Protein AF-A0A0C2CGF9-F1 (afdb_monomer)

Solvent-accessible surface area (backbone atoms only — not comparable to full-atom values): 6851 Å² total; per-residue (Å²): 140,86,84,85,81,94,81,89,86,66,67,67,66,52,55,55,53,49,51,51,50,52,53,50,50,54,55,45,66,69,42,87,27,49,27,32,38,34,34,24,76,38,70,61,89,69,30,34,33,34,38,50,79,42,59,32,57,36,70,40,70,47,69,98,71,79,72,52,62,49,75,41,50,53,93,90,60,89,79,61,64,82,34,47,30,39,38,29,28,64,53,91,60,48,61,86,39,76,45,57,47,91,77,55,49,75,71,54,50,49,64,49,67,62,126

InterPro domains:
  IPR049084 Excretory-secretory protein 2 [PF21556] (27-113)

Foldseek 3Di:
DDDDDDDDDPPVVVVVVVVVLVVLLVLQQPQLFWKFKWAFADDDPQKTKIATDDIFPPPHHDDPDDDRIDIEGDPPDDDDHRFIWIWGANDGRRTSDIDTPVPQDPSNVCSRHPD

Nearest PDB structures (foldseek):
  3nsw-assembly6_F  TM=9.095E-01  e=2.609E-09  Ancylostoma ceylanicum
  3nsw-assembly7_G  TM=8.966E-01  e=5.864E-09  Ancylostoma ceylanicum
  5vzj-assembly1_I  TM=5.006E-01  e=4.105E-02  Saccharomyces cerevisiae S288C
  5okz-assembly1_m  TM=5.940E-01  e=1.720E-01  Saccharomyces cerevisiae S288C
  5k36-assembly1_I  TM=5.097E-01  e=4.115E-01  Saccharomyces cerevisiae S288C

Mean predicted aligned error: 9.74 Å

Organism: NCBI:txid51022

pLDDT: mean 78.47, std 16.73, range [35.59, 96.88]

Radius of gyration: 17.28 Å; Cα contacts (8 Å, |Δi|>4): 182; chains: 1; bounding box: 52×30×47 Å

Sequence (115 aa):
MFCPHPLLTQRVRTEEHFLVNHRLRHRIENLAGLLAYITVTGKTGKAYNLQYWRYYDVPKPAPPQWESLGTLVLPECELDVDTEYVLGCNGGNDCKFMRRYDIITHAELKLLEKK

Secondary structure (DSSP, 8-state):
--PPP----SSHHHHHHHHHHHHHHHHHHT-SSEEEEEEEEEEETTEEEEEEEEEESSSSPPPS---SEEEEE-SS----TT-EEEEEESSTT-EEEEEEGGG--HHHHHHHH--

Structure (mmCIF, N/CA/C/O backbone):
data_AF-A0A0C2CGF9-F1
#
_entry.id   AF-A0A0C2CGF9-F1
#
loop_
_atom_site.group_PDB
_atom_site.id
_atom_site.type_symbol
_atom_site.label_atom_id
_atom_site.label_alt_id
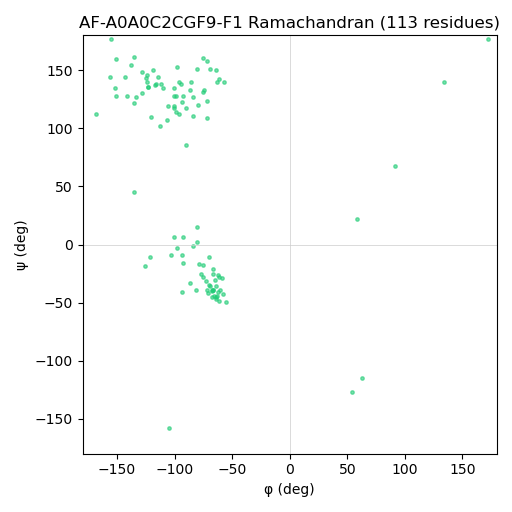_atom_site.label_comp_id
_atom_site.label_asym_id
_atom_site.label_entity_id
_atom_site.label_seq_id
_atom_site.pdbx_PDB_ins_code
_atom_site.Cartn_x
_atom_site.Cartn_y
_atom_site.Cartn_z
_atom_site.occupancy
_atom_site.B_iso_or_equiv
_atom_site.auth_seq_id
_atom_site.auth_comp_id
_atom_site.auth_asym_id
_atom_site.auth_atom_id
_atom_site.pdbx_PDB_model_num
ATOM 1 N N . MET A 1 1 ? -36.911 -11.989 -28.510 1.00 42.97 1 MET A N 1
ATOM 2 C CA . MET A 1 1 ? -35.991 -13.132 -28.691 1.00 42.97 1 MET A CA 1
ATOM 3 C C . MET A 1 1 ? -35.018 -12.767 -29.792 1.00 42.97 1 MET A C 1
ATOM 5 O O . MET A 1 1 ? -35.506 -12.572 -30.885 1.00 42.97 1 MET A O 1
ATOM 9 N N . PHE A 1 2 ? -33.722 -12.612 -29.509 1.00 35.59 2 PHE A N 1
ATOM 10 C CA . PHE A 1 2 ? -32.614 -12.850 -30.452 1.00 35.59 2 PHE A CA 1
ATOM 11 C C . PHE A 1 2 ? -31.300 -12.836 -29.652 1.00 35.59 2 PHE A C 1
ATOM 13 O O . PHE A 1 2 ? -30.919 -11.816 -29.083 1.00 35.59 2 PHE A O 1
ATOM 20 N N . CYS A 1 3 ? -30.654 -14.000 -29.567 1.00 39.25 3 CYS A N 1
ATOM 21 C CA . CYS A 1 3 ? -29.282 -14.178 -29.094 1.00 39.25 3 CYS A CA 1
ATOM 22 C C . CYS A 1 3 ? -28.314 -13.964 -30.268 1.00 39.25 3 CYS A C 1
ATOM 24 O O . CYS A 1 3 ? -28.576 -14.519 -31.337 1.00 39.25 3 CYS A O 1
ATOM 26 N N . PRO A 1 4 ? -27.163 -13.296 -30.086 1.00 42.53 4 PRO A N 1
ATOM 27 C CA . PRO A 1 4 ? -26.024 -13.472 -30.973 1.00 42.53 4 PRO A CA 1
ATOM 28 C C . PRO A 1 4 ? -25.091 -14.563 -30.424 1.00 42.53 4 PRO A C 1
ATOM 30 O O . PRO A 1 4 ? -24.685 -14.534 -29.263 1.00 42.53 4 PRO A O 1
ATOM 33 N N . HIS A 1 5 ? -24.773 -15.539 -31.276 1.00 38.75 5 HIS A N 1
ATOM 34 C CA . HIS A 1 5 ? -23.738 -16.555 -31.061 1.00 38.75 5 HIS A CA 1
ATOM 35 C C . HIS A 1 5 ? -22.325 -15.952 -31.265 1.00 38.75 5 HIS A C 1
ATOM 37 O O . HIS A 1 5 ? -22.196 -14.907 -31.906 1.00 38.75 5 HIS A O 1
ATOM 43 N N . PRO A 1 6 ? -21.260 -16.583 -30.735 1.00 55.91 6 PRO A N 1
ATOM 44 C CA . PRO A 1 6 ? -19.991 -15.933 -30.444 1.00 55.91 6 PRO A CA 1
ATOM 45 C C . PRO A 1 6 ? -18.959 -16.178 -31.545 1.00 55.91 6 PRO A C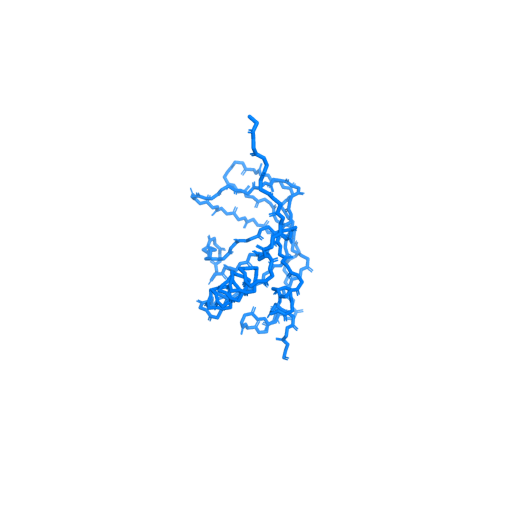 1
ATOM 47 O O . PRO A 1 6 ? -18.462 -17.288 -31.707 1.00 55.91 6 PRO A O 1
ATOM 50 N N . LEU A 1 7 ? -18.561 -15.126 -32.252 1.00 43.66 7 LEU A N 1
ATOM 51 C CA . LEU A 1 7 ? -17.315 -15.104 -33.014 1.00 43.66 7 LEU A CA 1
ATOM 52 C C . LEU A 1 7 ? -16.707 -13.711 -32.852 1.00 43.66 7 LEU A C 1
ATOM 54 O O . LEU A 1 7 ? -17.389 -12.724 -33.092 1.00 43.66 7 LEU A O 1
ATOM 58 N N . LEU A 1 8 ? -15.427 -13.664 -32.457 1.00 44.25 8 LEU A N 1
ATOM 59 C CA . LEU A 1 8 ? -14.601 -12.482 -32.133 1.00 44.25 8 LEU A CA 1
ATOM 60 C C . LEU A 1 8 ? -14.604 -12.052 -30.654 1.00 44.25 8 LEU A C 1
ATOM 62 O O . LEU A 1 8 ? -15.016 -10.955 -30.298 1.00 44.25 8 LEU A O 1
ATOM 66 N N . THR A 1 9 ? -14.035 -12.875 -29.769 1.00 45.78 9 THR A N 1
ATOM 67 C CA . THR A 1 9 ? -13.707 -12.438 -28.392 1.00 45.78 9 THR A CA 1
ATOM 68 C C . THR A 1 9 ? -12.310 -12.882 -27.958 1.00 45.78 9 THR A C 1
ATOM 70 O O . THR A 1 9 ? -12.114 -13.383 -26.856 1.00 45.78 9 THR A O 1
ATOM 73 N N . GLN A 1 10 ? -11.313 -12.709 -28.831 1.00 40.59 10 GLN A N 1
ATOM 74 C CA . GLN A 1 10 ? -9.904 -12.881 -28.440 1.00 40.59 10 GLN A CA 1
ATOM 75 C C . GLN A 1 10 ? -8.993 -11.683 -28.740 1.00 40.59 10 GLN A C 1
ATOM 77 O O . GLN A 1 10 ? -7.965 -11.578 -28.086 1.00 40.59 10 GLN A O 1
ATOM 82 N N . ARG A 1 11 ? -9.361 -10.741 -29.625 1.00 39.66 11 ARG A N 1
ATOM 83 C CA . ARG A 1 11 ? -8.525 -9.547 -29.890 1.00 39.66 11 ARG A CA 1
ATOM 84 C C . ARG A 1 11 ? -8.764 -8.368 -28.942 1.00 39.66 11 ARG A C 1
ATOM 86 O O . ARG A 1 11 ? -7.809 -7.700 -28.577 1.00 39.66 11 ARG A O 1
ATOM 93 N N . VAL A 1 12 ? -9.992 -8.165 -28.462 1.00 45.56 12 VAL A N 1
ATOM 94 C CA . VAL A 1 12 ? -10.316 -7.009 -27.597 1.00 45.56 12 VAL A CA 1
ATOM 95 C C . VAL A 1 12 ? -9.681 -7.137 -26.201 1.00 45.56 12 VAL A C 1
ATOM 97 O O . VAL A 1 12 ? -9.165 -6.166 -25.658 1.00 45.56 12 VAL A O 1
ATOM 100 N N . ARG A 1 13 ? -9.584 -8.362 -25.658 1.00 45.66 13 ARG A N 1
ATOM 101 C CA . ARG A 1 13 ? -8.947 -8.604 -24.348 1.00 45.66 13 ARG A CA 1
ATOM 102 C C . ARG A 1 13 ? -7.443 -8.325 -24.332 1.00 45.66 13 ARG A C 1
ATOM 104 O O . ARG A 1 13 ? -6.893 -8.088 -23.263 1.00 45.66 13 ARG A O 1
ATOM 111 N N . THR A 1 14 ? -6.752 -8.405 -25.468 1.00 49.09 14 THR A N 1
ATOM 112 C CA . THR A 1 14 ? -5.292 -8.225 -25.504 1.00 49.09 14 THR A CA 1
ATOM 113 C C . THR A 1 14 ? -4.915 -6.747 -25.513 1.00 49.09 14 THR A C 1
ATOM 115 O O . THR A 1 14 ? -3.983 -6.361 -24.813 1.00 49.09 14 THR A O 1
ATOM 118 N N . GLU A 1 15 ? -5.664 -5.914 -26.238 1.00 48.12 15 GLU A N 1
ATOM 119 C CA . GLU A 1 15 ? -5.418 -4.468 -26.305 1.00 48.12 15 GLU A CA 1
ATOM 120 C C . GLU A 1 15 ? -5.771 -3.761 -24.991 1.00 48.12 15 GLU A C 1
ATOM 122 O O . GLU A 1 15 ? -4.980 -2.952 -24.506 1.00 48.12 15 GLU A O 1
ATOM 127 N N . GLU A 1 16 ? -6.885 -4.119 -24.344 1.00 51.84 16 GLU A N 1
ATOM 128 C CA . GLU A 1 16 ?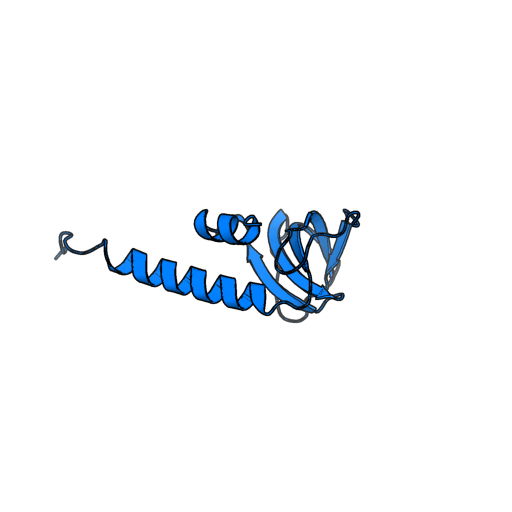 -7.244 -3.547 -23.039 1.00 51.84 16 GLU 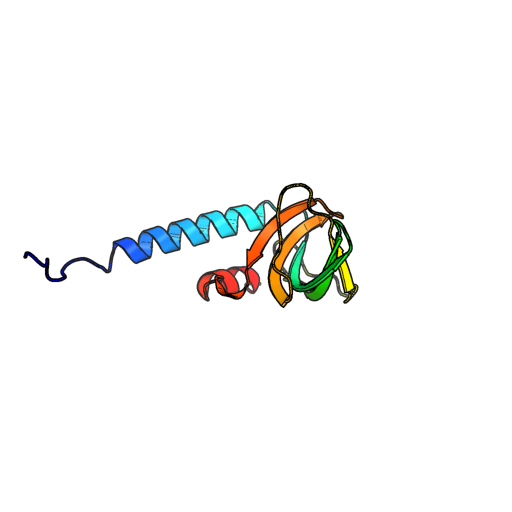A CA 1
ATOM 129 C C . GLU A 1 16 ? -6.225 -3.917 -21.951 1.00 51.84 16 GLU A C 1
ATOM 131 O O . GLU A 1 16 ? -5.748 -3.038 -21.231 1.00 51.84 16 GLU A O 1
ATOM 136 N N . HIS A 1 17 ? -5.804 -5.186 -21.869 1.00 52.88 17 HIS A N 1
ATOM 137 C CA . HIS A 1 17 ? -4.758 -5.599 -20.926 1.00 52.88 17 HIS A CA 1
ATOM 138 C C . HIS A 1 17 ? -3.405 -4.940 -21.217 1.00 52.88 17 HIS A C 1
ATOM 140 O O . HIS A 1 17 ? -2.671 -4.617 -20.281 1.00 52.88 17 HIS A O 1
ATOM 146 N N . PHE A 1 18 ? -3.051 -4.729 -22.486 1.00 56.06 18 PHE A N 1
ATOM 147 C CA . PHE A 1 18 ? -1.810 -4.046 -22.849 1.00 56.06 18 PHE A CA 1
ATOM 148 C C . PHE A 1 18 ? -1.838 -2.576 -22.412 1.00 56.06 18 PHE A C 1
ATOM 150 O O . PHE A 1 18 ? -0.891 -2.093 -21.790 1.00 56.06 18 PHE A O 1
ATOM 157 N N . LEU A 1 19 ? -2.954 -1.882 -22.648 1.00 59.38 19 LEU A N 1
ATOM 158 C CA . LEU A 1 19 ? -3.139 -0.489 -22.244 1.00 59.38 19 LEU A CA 1
ATOM 159 C C . LEU A 1 19 ? -3.188 -0.323 -20.718 1.00 59.38 19 LEU A C 1
ATOM 161 O O . LEU A 1 19 ? -2.614 0.635 -20.197 1.00 59.38 19 LEU A O 1
ATOM 165 N N . VAL A 1 20 ? -3.829 -1.245 -19.992 1.00 63.78 20 VAL A N 1
ATOM 166 C CA . VAL A 1 20 ? -3.877 -1.226 -18.518 1.00 63.78 20 VAL A CA 1
ATOM 167 C C . VAL A 1 20 ? -2.478 -1.418 -17.930 1.00 63.78 20 VAL A C 1
ATOM 169 O O . VAL A 1 20 ? -2.055 -0.615 -17.098 1.00 63.78 20 VAL A O 1
ATOM 172 N N . ASN A 1 21 ? -1.717 -2.401 -18.423 1.00 64.31 21 ASN A N 1
ATOM 173 C CA . ASN A 1 21 ? -0.337 -2.632 -17.987 1.00 64.31 21 ASN A CA 1
ATOM 174 C C . ASN A 1 21 ? 0.580 -1.443 -18.308 1.00 64.31 21 ASN A C 1
ATOM 176 O O . ASN A 1 21 ? 1.384 -1.042 -17.468 1.00 64.31 21 ASN A O 1
ATOM 180 N N . HIS A 1 22 ? 0.438 -0.837 -19.492 1.00 68.25 22 HIS A N 1
ATOM 181 C CA . HIS A 1 22 ? 1.226 0.332 -19.883 1.00 68.25 22 HIS A CA 1
ATOM 182 C C . HIS A 1 22 ? 0.948 1.544 -18.980 1.00 68.25 22 HIS A C 1
ATOM 184 O O . HIS A 1 22 ? 1.875 2.212 -18.523 1.00 68.25 22 HIS A O 1
ATOM 190 N N . ARG A 1 23 ? -0.326 1.819 -18.665 1.00 72.75 23 ARG A N 1
ATOM 191 C CA . ARG A 1 23 ? -0.695 2.914 -17.750 1.00 72.75 23 ARG A CA 1
ATOM 192 C C . ARG A 1 23 ? -0.243 2.645 -16.317 1.00 72.75 23 ARG A C 1
ATOM 194 O O . ARG A 1 23 ? 0.211 3.574 -15.655 1.00 72.75 23 ARG A O 1
ATOM 201 N N . LEU A 1 24 ? -0.366 1.407 -15.835 1.00 74.62 24 LEU A N 1
ATOM 202 C CA . LEU A 1 24 ? 0.088 1.027 -14.496 1.00 74.62 24 LEU A CA 1
ATOM 203 C C . LEU A 1 24 ? 1.597 1.225 -14.362 1.00 74.62 24 LEU A C 1
ATOM 205 O O . LEU A 1 24 ? 2.038 1.888 -13.428 1.00 74.62 24 LEU A O 1
ATOM 209 N N . ARG A 1 25 ? 2.365 0.729 -15.335 1.00 74.69 25 ARG A N 1
ATOM 210 C CA . ARG A 1 25 ? 3.812 0.915 -15.392 1.00 74.69 25 ARG A CA 1
ATOM 211 C C . ARG A 1 25 ? 4.189 2.394 -15.357 1.00 74.69 25 ARG A C 1
ATOM 213 O O . ARG A 1 25 ? 4.957 2.789 -14.493 1.00 74.69 25 ARG A O 1
ATOM 220 N N . HIS A 1 26 ? 3.565 3.221 -16.196 1.00 77.38 26 HIS A N 1
ATOM 221 C CA . HIS A 1 26 ? 3.815 4.662 -16.199 1.00 77.38 26 HIS A CA 1
ATOM 222 C C . HIS A 1 26 ? 3.479 5.318 -14.848 1.00 77.38 26 HIS A C 1
ATOM 224 O O . HIS A 1 26 ? 4.205 6.188 -14.381 1.00 77.38 26 HIS A O 1
ATOM 230 N N . ARG A 1 27 ? 2.391 4.911 -14.176 1.00 76.50 27 ARG A N 1
ATOM 231 C CA . ARG A 1 27 ? 2.054 5.437 -12.839 1.00 76.50 27 ARG A CA 1
ATOM 232 C C . ARG A 1 27 ? 3.070 5.024 -11.779 1.00 76.50 27 ARG A C 1
ATOM 234 O O . ARG A 1 27 ? 3.387 5.847 -10.932 1.00 76.50 27 ARG A O 1
ATOM 241 N N . ILE A 1 28 ? 3.559 3.787 -11.836 1.00 77.75 28 ILE A N 1
ATOM 242 C CA . ILE A 1 28 ? 4.587 3.270 -10.929 1.00 77.75 28 ILE A CA 1
ATOM 243 C C . ILE A 1 28 ? 5.924 3.978 -11.163 1.00 77.75 28 ILE A C 1
ATOM 245 O O . ILE A 1 28 ? 6.553 4.412 -10.209 1.00 77.75 28 ILE A O 1
ATOM 249 N N . GLU A 1 29 ? 6.333 4.151 -12.419 1.00 76.62 29 GLU A N 1
ATOM 250 C CA . GLU A 1 29 ? 7.585 4.823 -12.789 1.00 76.62 29 GLU A CA 1
ATOM 251 C C . GLU A 1 29 ? 7.594 6.308 -12.392 1.00 76.62 29 GLU A C 1
ATOM 253 O O . GLU A 1 29 ? 8.642 6.843 -12.046 1.00 76.62 29 GLU A O 1
ATOM 258 N N . ASN A 1 30 ? 6.429 6.966 -12.383 1.00 76.56 30 ASN A N 1
ATOM 259 C CA . ASN A 1 30 ? 6.290 8.354 -11.933 1.00 76.56 30 ASN A CA 1
ATOM 260 C C . ASN A 1 30 ? 6.127 8.507 -10.409 1.00 76.56 30 ASN A C 1
ATOM 262 O O . ASN A 1 30 ? 6.011 9.635 -9.921 1.00 76.56 30 ASN A O 1
ATOM 266 N N . LEU A 1 31 ? 6.101 7.414 -9.637 1.00 77.19 31 LEU A N 1
ATOM 267 C CA . LEU A 1 31 ? 6.174 7.516 -8.181 1.00 77.19 31 LEU A CA 1
ATOM 268 C C . LEU A 1 31 ? 7.591 7.924 -7.779 1.00 77.19 31 LEU A C 1
ATOM 270 O O . LEU A 1 31 ? 8.572 7.250 -8.080 1.00 77.19 31 LEU A O 1
ATOM 274 N N . ALA A 1 32 ? 7.698 9.022 -7.038 1.00 67.56 32 ALA A N 1
ATOM 275 C CA . ALA A 1 32 ? 8.955 9.424 -6.423 1.00 67.56 32 ALA A CA 1
ATOM 276 C C . ALA A 1 32 ? 9.252 8.617 -5.145 1.00 67.56 32 ALA A C 1
ATOM 278 O O . ALA A 1 32 ? 10.396 8.617 -4.676 1.00 67.56 32 ALA A O 1
ATOM 279 N N . GLY A 1 33 ? 8.240 7.952 -4.578 1.00 81.25 33 GLY A N 1
ATOM 280 C CA . GLY A 1 33 ? 8.338 7.166 -3.351 1.00 81.25 33 GLY A CA 1
ATOM 281 C C . GLY A 1 33 ? 8.339 5.649 -3.544 1.00 81.25 33 GLY A C 1
ATOM 282 O O . GLY A 1 33 ? 8.708 5.136 -4.599 1.00 81.25 33 GLY A O 1
ATOM 283 N N . LEU A 1 34 ? 7.973 4.939 -2.477 1.00 86.44 34 LEU A N 1
ATOM 284 C CA . LEU A 1 34 ? 8.011 3.479 -2.398 1.00 86.44 34 LEU A CA 1
ATOM 285 C C . LEU A 1 34 ? 6.637 2.869 -2.687 1.00 86.44 34 LEU A C 1
ATOM 287 O O . LEU A 1 34 ? 5.609 3.492 -2.415 1.00 86.44 34 LEU A O 1
ATOM 291 N N . LEU A 1 35 ? 6.635 1.630 -3.184 1.00 90.56 35 LEU A N 1
ATOM 292 C CA . LEU A 1 35 ? 5.439 0.799 -3.299 1.00 90.56 35 LEU A CA 1
ATOM 293 C C . LEU A 1 35 ? 5.388 -0.218 -2.163 1.00 90.56 35 LEU A C 1
ATOM 295 O O . LEU A 1 35 ? 6.334 -0.974 -1.958 1.00 90.56 35 LEU A O 1
ATOM 299 N N . ALA A 1 36 ? 4.264 -0.264 -1.460 1.00 92.56 36 ALA A N 1
ATOM 300 C CA . ALA A 1 36 ? 4.019 -1.162 -0.346 1.00 92.56 36 ALA A CA 1
ATOM 301 C C . ALA A 1 36 ? 2.769 -2.005 -0.582 1.00 92.56 36 ALA A C 1
ATOM 303 O O . ALA A 1 36 ? 1.749 -1.502 -1.047 1.00 92.56 36 ALA A O 1
ATOM 304 N N . TYR A 1 37 ? 2.845 -3.277 -0.217 1.00 94.31 37 TYR A N 1
ATOM 305 C CA . TYR A 1 37 ? 1.700 -4.155 -0.036 1.00 94.31 37 TYR A CA 1
ATOM 306 C C . TYR A 1 37 ? 1.279 -4.123 1.433 1.00 94.31 37 TYR A C 1
ATOM 308 O O . TYR A 1 37 ? 2.086 -4.391 2.332 1.00 94.31 37 TYR A O 1
ATOM 316 N N . ILE A 1 38 ? 0.021 -3.752 1.656 1.00 95.12 38 ILE A N 1
ATOM 317 C CA . ILE A 1 38 ? -0.541 -3.497 2.978 1.00 95.12 38 ILE A CA 1
ATOM 318 C C . ILE A 1 38 ? -1.914 -4.141 3.132 1.00 95.12 38 ILE A C 1
ATOM 320 O O . ILE A 1 38 ? -2.600 -4.409 2.146 1.00 95.12 38 ILE A O 1
ATOM 324 N N . THR A 1 39 ? -2.339 -4.300 4.380 1.00 96.88 39 THR A N 1
ATOM 325 C CA . THR A 1 39 ? -3.738 -4.537 4.751 1.00 96.88 39 THR A CA 1
ATOM 326 C C . THR A 1 39 ? -4.234 -3.375 5.593 1.00 96.88 39 THR A C 1
ATOM 328 O O . THR A 1 39 ? -3.525 -2.890 6.477 1.00 96.88 39 THR A O 1
ATOM 331 N N . VAL A 1 40 ? -5.455 -2.924 5.331 1.00 95.38 40 VAL A N 1
ATOM 332 C CA . VAL A 1 40 ? -6.132 -1.925 6.159 1.00 95.38 40 VAL A CA 1
ATOM 333 C C . VAL A 1 40 ? -6.783 -2.656 7.325 1.00 95.38 40 VAL A C 1
ATOM 335 O O . VAL A 1 40 ? -7.735 -3.394 7.127 1.00 95.38 40 VAL A O 1
ATOM 338 N N . THR A 1 41 ? -6.280 -2.476 8.540 1.00 96.12 41 THR A N 1
ATOM 339 C CA . THR A 1 41 ? -6.739 -3.227 9.725 1.00 96.12 41 THR A CA 1
ATOM 340 C C . THR A 1 41 ? -7.822 -2.502 10.517 1.00 96.12 41 THR A C 1
ATOM 342 O O . THR A 1 41 ? -8.403 -3.051 11.449 1.00 96.12 41 THR A O 1
ATOM 345 N N . GLY A 1 42 ? -8.092 -1.241 10.185 1.00 93.94 42 GLY A N 1
ATOM 346 C CA . GLY A 1 42 ? -9.128 -0.455 10.839 1.00 93.94 42 GLY A CA 1
ATOM 347 C C . GLY A 1 42 ? -9.122 1.003 10.408 1.00 93.94 42 GLY A C 1
ATOM 348 O O . GLY A 1 42 ? -8.252 1.450 9.660 1.00 93.94 42 GLY A O 1
ATOM 349 N N . LYS A 1 43 ? -10.092 1.761 10.915 1.00 93.44 43 LYS A N 1
ATOM 350 C CA . LYS A 1 43 ? -10.209 3.207 10.708 1.00 93.44 43 LYS A CA 1
ATOM 351 C C . LYS A 1 43 ? -10.534 3.878 12.039 1.00 93.44 43 LYS A C 1
ATOM 353 O O . LYS A 1 43 ? -11.556 3.578 12.649 1.00 93.44 43 LYS A O 1
ATOM 358 N N . THR A 1 44 ? -9.685 4.807 12.465 1.00 89.62 44 THR A N 1
ATOM 359 C CA . THR A 1 44 ? -9.890 5.635 13.657 1.00 89.62 44 THR A CA 1
ATOM 360 C C . THR A 1 44 ? -10.097 7.080 13.211 1.00 89.62 44 THR A C 1
ATOM 362 O O . THR A 1 44 ? -9.159 7.785 12.834 1.00 89.62 44 THR A O 1
ATOM 365 N N . GLY A 1 45 ? -11.350 7.537 13.205 1.00 87.88 45 GLY A N 1
ATOM 366 C CA . GLY A 1 45 ? -11.705 8.848 12.660 1.00 87.88 45 GLY A CA 1
ATOM 367 C C . GLY A 1 45 ? -11.409 8.936 11.157 1.00 87.88 45 GLY A C 1
ATOM 368 O O . GLY A 1 45 ? -12.037 8.243 10.359 1.00 87.88 45 GLY A O 1
ATOM 369 N N . LYS A 1 46 ? -10.459 9.796 10.766 1.00 86.31 46 LYS A N 1
ATOM 370 C CA . LYS A 1 46 ? -10.006 9.955 9.367 1.00 86.31 46 LYS A CA 1
ATOM 371 C C . LYS A 1 46 ? -8.718 9.188 9.041 1.00 86.31 46 LYS A C 1
ATOM 373 O O . LYS A 1 46 ? -8.266 9.241 7.901 1.00 86.31 46 LYS A O 1
ATOM 378 N N . ALA A 1 47 ? -8.116 8.521 10.025 1.00 90.56 47 ALA A N 1
ATOM 379 C CA . ALA A 1 47 ? -6.882 7.768 9.850 1.00 90.56 47 ALA A CA 1
ATOM 380 C C . ALA A 1 47 ? -7.185 6.277 9.670 1.00 90.56 47 ALA A C 1
ATOM 382 O O . ALA A 1 47 ? -7.885 5.678 10.486 1.00 90.56 47 ALA A O 1
ATOM 383 N N . TYR A 1 48 ? -6.643 5.682 8.614 1.00 93.31 48 TYR A N 1
ATOM 384 C CA . TYR A 1 48 ? -6.635 4.243 8.393 1.00 93.31 48 TYR A CA 1
ATOM 385 C C . TYR A 1 48 ? -5.429 3.629 9.093 1.00 93.31 48 TYR A C 1
ATOM 387 O O . TYR A 1 48 ? -4.314 4.131 8.949 1.00 93.31 48 TYR A O 1
ATOM 395 N N . ASN A 1 49 ? -5.652 2.545 9.827 1.00 94.56 49 ASN A N 1
ATOM 396 C CA . ASN A 1 49 ? -4.589 1.731 10.400 1.00 94.56 49 ASN A CA 1
ATOM 397 C C . ASN A 1 49 ? -4.121 0.750 9.329 1.00 94.56 49 ASN A C 1
ATOM 399 O O . ASN A 1 49 ? -4.933 0.045 8.729 1.00 94.56 49 ASN A O 1
ATOM 403 N N . LEU A 1 50 ? -2.818 0.732 9.077 1.00 95.00 50 LEU A N 1
ATOM 404 C CA . LEU A 1 50 ? -2.202 -0.077 8.038 1.00 95.00 50 LEU A CA 1
ATOM 405 C C . LEU A 1 50 ? -1.254 -1.090 8.665 1.00 95.00 50 LEU A C 1
ATOM 407 O O . LEU A 1 50 ? -0.450 -0.743 9.531 1.00 95.00 50 LEU A O 1
ATOM 411 N N . GLN A 1 51 ? -1.308 -2.318 8.166 1.00 96.19 51 GLN A N 1
ATOM 412 C CA . GLN A 1 51 ? -0.291 -3.334 8.385 1.00 96.19 51 GLN A CA 1
ATOM 413 C C . GLN A 1 51 ? 0.528 -3.500 7.107 1.00 96.19 51 GLN A C 1
ATOM 415 O O . GLN A 1 51 ? -0.015 -3.846 6.060 1.00 96.19 51 GLN A O 1
ATOM 420 N N . TYR A 1 52 ? 1.829 -3.239 7.194 1.00 94.00 52 TYR A N 1
ATOM 421 C CA . TYR A 1 52 ? 2.773 -3.348 6.089 1.00 94.00 52 TYR A CA 1
ATOM 422 C C . TYR A 1 52 ? 3.368 -4.749 6.027 1.00 94.00 52 TYR A C 1
ATOM 424 O O . TYR A 1 52 ? 4.091 -5.171 6.930 1.00 94.00 52 TYR A O 1
ATOM 432 N N . TRP A 1 53 ? 3.107 -5.447 4.925 1.00 94.19 53 TRP A N 1
ATOM 433 C CA . TRP A 1 53 ? 3.611 -6.800 4.698 1.00 94.19 53 TRP A CA 1
ATOM 434 C C . TRP A 1 53 ? 4.915 -6.802 3.917 1.00 94.19 53 TRP A C 1
ATOM 436 O O . TRP A 1 53 ? 5.825 -7.575 4.212 1.00 94.19 53 TRP A O 1
ATOM 446 N N . ARG A 1 54 ? 5.004 -5.944 2.899 1.00 92.25 54 ARG A N 1
ATOM 447 C CA . ARG A 1 54 ? 6.136 -5.925 1.974 1.00 92.25 54 ARG A CA 1
ATOM 448 C C . ARG A 1 54 ? 6.278 -4.563 1.317 1.00 92.25 54 ARG A C 1
ATOM 450 O O . ARG A 1 54 ? 5.281 -3.956 0.943 1.00 92.25 54 ARG A O 1
ATOM 457 N N . TYR A 1 55 ? 7.516 -4.146 1.090 1.00 91.44 55 TYR A N 1
ATOM 458 C CA . TYR A 1 55 ? 7.847 -3.108 0.119 1.00 91.44 55 TYR A CA 1
ATOM 459 C C . TYR A 1 55 ? 8.376 -3.762 -1.159 1.00 91.44 55 TYR A C 1
ATOM 461 O O . TYR A 1 55 ? 9.164 -4.709 -1.105 1.00 91.44 55 TYR A O 1
ATOM 469 N N . TYR A 1 56 ? 7.897 -3.303 -2.310 1.00 90.31 56 TYR A N 1
ATOM 470 C CA . TYR A 1 56 ? 8.401 -3.731 -3.609 1.00 90.31 56 TYR A CA 1
ATOM 471 C C . TYR A 1 56 ? 9.689 -2.977 -3.943 1.00 90.31 56 TYR A C 1
ATOM 473 O O . TYR A 1 56 ? 9.868 -1.831 -3.541 1.00 90.31 56 TYR A O 1
ATOM 481 N N . ASP A 1 57 ? 10.565 -3.611 -4.721 1.00 88.12 57 ASP A N 1
ATOM 482 C CA . ASP A 1 57 ? 11.842 -3.033 -5.164 1.00 88.12 57 ASP A CA 1
ATOM 483 C C . ASP A 1 57 ? 11.697 -2.070 -6.360 1.00 88.12 57 ASP A C 1
ATOM 485 O O . ASP A 1 57 ? 12.678 -1.737 -7.027 1.00 88.12 57 ASP A O 1
ATOM 489 N N . VAL A 1 58 ? 10.471 -1.628 -6.645 1.00 86.12 58 VAL A N 1
ATOM 490 C CA . VAL A 1 58 ? 10.140 -0.703 -7.730 1.00 86.12 58 VAL A CA 1
ATOM 491 C C . VAL A 1 58 ? 9.303 0.468 -7.200 1.00 86.12 58 VAL A C 1
ATOM 493 O O . VAL A 1 58 ? 8.537 0.291 -6.253 1.00 86.12 58 VAL A O 1
ATOM 496 N N . PRO A 1 59 ? 9.418 1.673 -7.790 1.00 80.19 59 PRO A N 1
ATOM 497 C CA . PRO A 1 59 ? 10.459 2.069 -8.747 1.00 80.19 59 PRO A CA 1
ATOM 498 C C . PRO A 1 59 ? 11.844 2.217 -8.089 1.00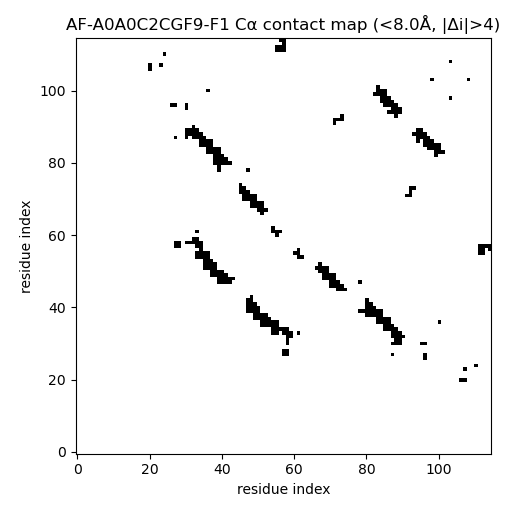 80.19 59 PRO A C 1
ATOM 500 O O . PRO A 1 59 ? 12.847 2.359 -8.783 1.00 80.19 59 PRO A O 1
ATOM 503 N N . LYS A 1 60 ? 11.904 2.192 -6.754 1.00 84.00 60 LYS A N 1
ATOM 504 C CA . LYS A 1 60 ? 13.129 2.264 -5.958 1.00 84.00 60 LYS A CA 1
ATOM 505 C C . LYS A 1 60 ? 13.279 0.992 -5.125 1.00 84.00 60 LYS A C 1
ATOM 507 O O . LYS A 1 60 ? 12.259 0.427 -4.733 1.00 84.00 60 LYS A O 1
ATOM 512 N N . PRO A 1 61 ? 14.519 0.574 -4.817 1.00 86.75 61 PRO A N 1
ATOM 513 C CA . PRO A 1 61 ? 14.752 -0.578 -3.959 1.00 86.75 61 PRO A CA 1
ATOM 514 C C . PRO A 1 61 ? 14.068 -0.387 -2.606 1.00 86.75 61 PRO A C 1
ATOM 516 O O . PRO A 1 61 ? 14.082 0.714 -2.042 1.00 86.75 61 PRO A O 1
ATOM 519 N N . ALA A 1 62 ? 13.485 -1.469 -2.096 1.00 87.75 62 ALA A N 1
ATOM 520 C CA . ALA A 1 62 ? 12.863 -1.461 -0.787 1.00 87.75 62 ALA A CA 1
ATOM 521 C C . ALA A 1 62 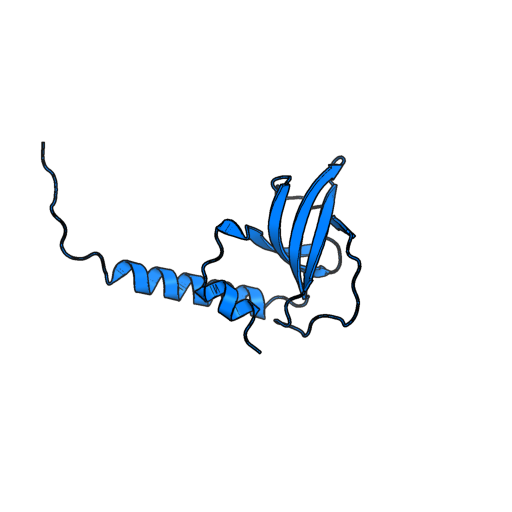? 13.917 -1.134 0.287 1.00 87.75 62 ALA A C 1
ATOM 523 O O . ALA A 1 62 ? 15.071 -1.569 0.183 1.00 87.75 62 ALA A O 1
ATOM 524 N N . PRO A 1 63 ? 13.555 -0.368 1.330 1.00 88.25 63 PRO A N 1
ATOM 525 C CA . PRO A 1 63 ? 14.466 -0.122 2.434 1.00 88.25 63 PRO A CA 1
ATOM 526 C C . PRO A 1 63 ? 14.772 -1.442 3.164 1.00 88.25 63 PRO A C 1
ATOM 528 O O . PRO A 1 63 ? 13.921 -2.328 3.217 1.00 88.25 63 PRO A O 1
ATOM 531 N N . PRO A 1 64 ? 15.962 -1.589 3.770 1.00 86.56 64 PRO A N 1
ATOM 532 C CA . PRO A 1 64 ? 16.336 -2.817 4.473 1.00 86.56 64 PRO A CA 1
ATOM 533 C C . PRO A 1 64 ? 15.498 -3.064 5.736 1.00 86.56 64 PRO A C 1
ATOM 535 O O . PRO A 1 64 ? 15.444 -4.188 6.228 1.00 86.56 64 PRO A O 1
ATOM 538 N N . GLN A 1 65 ? 14.880 -2.015 6.282 1.00 89.19 65 GLN A N 1
ATOM 539 C CA . GLN A 1 65 ? 14.024 -2.056 7.463 1.00 89.19 65 GLN A CA 1
ATOM 540 C C . GLN A 1 65 ? 12.862 -1.078 7.275 1.00 89.19 65 GLN A C 1
ATOM 542 O O . GLN A 1 65 ? 13.038 -0.005 6.693 1.00 89.19 65 GLN A O 1
ATOM 547 N N . TRP A 1 66 ? 11.685 -1.446 7.773 1.00 89.31 66 TRP A N 1
ATOM 548 C CA . TRP A 1 66 ? 10.486 -0.611 7.772 1.00 89.31 66 TRP A CA 1
ATOM 549 C C . TRP A 1 66 ? 9.594 -0.955 8.965 1.00 89.31 66 TRP A C 1
ATOM 551 O O . TRP A 1 66 ? 9.689 -2.041 9.538 1.00 89.31 66 TRP A O 1
ATOM 561 N N . GLU A 1 67 ? 8.708 -0.031 9.324 1.00 89.25 67 GLU A N 1
ATOM 562 C CA . GLU A 1 67 ? 7.704 -0.262 10.359 1.00 89.25 67 GLU A CA 1
ATOM 563 C C . GLU A 1 67 ? 6.586 -1.165 9.827 1.00 89.25 67 GLU A C 1
ATOM 565 O O . GLU A 1 67 ? 6.060 -0.952 8.733 1.00 89.25 67 GLU A O 1
ATOM 570 N N . SER A 1 68 ? 6.208 -2.186 10.599 1.00 91.19 68 SER A N 1
ATOM 571 C CA . SER A 1 68 ? 5.128 -3.108 10.219 1.00 91.19 68 SER A CA 1
ATOM 572 C C . SER A 1 68 ? 3.736 -2.499 10.380 1.00 91.19 68 SER A C 1
ATOM 574 O O . SER A 1 68 ? 2.778 -3.023 9.821 1.00 91.19 68 SER A O 1
ATOM 576 N N . LEU A 1 69 ? 3.609 -1.416 11.145 1.00 93.88 69 LEU A N 1
ATOM 577 C CA . LEU A 1 69 ? 2.353 -0.721 11.397 1.00 93.88 69 LEU A CA 1
ATOM 578 C C . LEU A 1 69 ? 2.509 0.746 11.027 1.00 93.88 69 LEU A C 1
ATOM 580 O O . LEU A 1 69 ? 3.551 1.341 11.274 1.00 93.88 69 LEU A O 1
ATOM 584 N N . GLY A 1 70 ? 1.457 1.336 10.475 1.00 91.25 70 GLY A N 1
ATOM 585 C CA . GLY A 1 70 ? 1.423 2.766 10.214 1.00 91.25 70 GLY A CA 1
ATOM 586 C C . GLY A 1 70 ? 0.004 3.297 10.162 1.00 91.25 70 GLY A C 1
ATOM 587 O O . GLY A 1 70 ? -0.970 2.549 10.259 1.00 91.25 70 GLY A O 1
ATOM 588 N N . THR A 1 71 ? -0.107 4.609 10.001 1.00 92.00 71 THR A N 1
ATOM 589 C CA . THR A 1 71 ? -1.392 5.275 9.800 1.00 92.00 71 THR A CA 1
ATOM 590 C C . THR A 1 71 ? -1.369 6.080 8.515 1.00 92.00 71 THR A C 1
ATOM 592 O O . THR A 1 71 ? -0.330 6.612 8.127 1.00 92.00 71 THR A O 1
ATOM 595 N N . LEU A 1 72 ? -2.516 6.151 7.846 1.00 89.75 72 LEU A N 1
ATOM 596 C CA . LEU A 1 72 ? -2.674 6.914 6.617 1.00 89.75 72 LEU A CA 1
ATOM 597 C C . LEU A 1 72 ? -3.945 7.749 6.677 1.00 8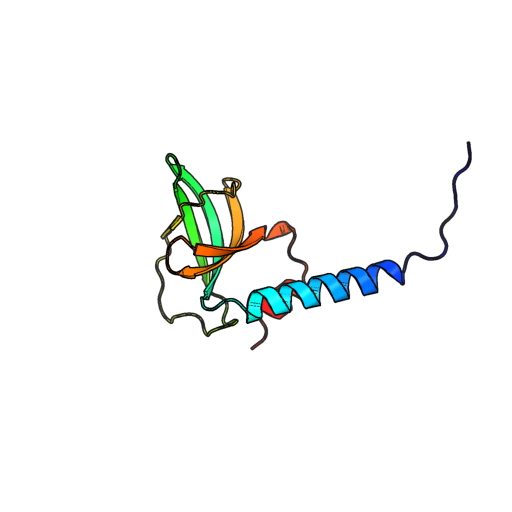9.75 72 LEU A C 1
ATOM 599 O O . LEU A 1 72 ? -5.032 7.227 6.916 1.00 89.75 72 LEU A O 1
ATOM 603 N N . VAL A 1 73 ? -3.817 9.050 6.430 1.00 89.06 73 VAL A N 1
ATOM 604 C CA . VAL A 1 73 ? -4.961 9.963 6.330 1.00 89.06 73 VAL A CA 1
ATOM 605 C C . VAL A 1 73 ? -5.160 10.337 4.869 1.00 89.06 73 VAL A C 1
ATOM 607 O O . VAL A 1 73 ? -4.386 11.116 4.319 1.00 89.06 73 VAL A O 1
ATOM 610 N N . LEU A 1 74 ? -6.212 9.805 4.247 1.00 82.44 74 LEU A N 1
ATOM 611 C CA . LEU A 1 74 ? -6.585 10.153 2.877 1.00 82.44 74 LEU A CA 1
ATOM 612 C C . LEU A 1 74 ? -7.743 11.161 2.900 1.00 82.44 74 LEU A C 1
ATOM 614 O O . LEU A 1 74 ? -8.803 10.841 3.438 1.00 82.44 74 LEU A O 1
ATOM 618 N N . PRO A 1 75 ? -7.570 12.373 2.343 1.00 70.88 75 PRO A N 1
ATOM 619 C CA . PRO A 1 75 ? -8.625 13.384 2.349 1.00 70.88 75 PRO A CA 1
ATOM 620 C C . PRO A 1 75 ? -9.751 13.096 1.345 1.00 70.88 75 PRO A C 1
ATOM 622 O O . PRO A 1 75 ? -10.880 13.511 1.585 1.00 70.88 75 PRO A O 1
ATOM 625 N N . GLU A 1 76 ? -9.459 12.392 0.247 1.00 71.62 76 GLU A N 1
ATOM 626 C CA . GLU A 1 76 ? -10.372 12.263 -0.905 1.00 71.62 76 GLU A CA 1
ATOM 627 C C . GLU A 1 76 ? -10.751 10.814 -1.246 1.00 71.62 76 GLU A C 1
ATOM 629 O O . GLU A 1 76 ? -11.659 10.584 -2.040 1.00 71.62 76 GLU A O 1
ATOM 634 N N . CYS A 1 77 ? -10.073 9.832 -0.648 1.00 73.38 77 CYS A N 1
ATOM 635 C CA . CYS A 1 77 ? -10.221 8.422 -0.998 1.00 73.38 77 CYS A CA 1
ATOM 636 C C . CYS A 1 77 ? -10.627 7.594 0.221 1.00 73.38 77 CYS A C 1
ATOM 638 O O . CYS A 1 77 ? -10.032 7.722 1.295 1.00 73.38 77 CYS A O 1
ATOM 640 N N . GLU A 1 78 ? -11.600 6.703 0.037 1.00 83.50 78 GLU A N 1
ATOM 641 C CA . GLU A 1 78 ? -11.950 5.706 1.044 1.00 83.50 78 GLU A CA 1
ATOM 642 C C . GLU A 1 78 ? -11.263 4.370 0.773 1.00 83.50 78 GLU A C 1
ATOM 644 O O . GLU A 1 78 ? -11.121 3.936 -0.371 1.00 83.50 78 GLU A O 1
ATOM 649 N N . LEU A 1 79 ? -10.804 3.752 1.858 1.00 87.75 79 LEU A N 1
ATOM 650 C CA . LEU A 1 79 ? -10.224 2.421 1.876 1.00 87.75 79 LEU A CA 1
ATOM 651 C C . LEU A 1 79 ? -11.174 1.489 2.620 1.00 87.75 79 LEU A C 1
ATOM 653 O O . LEU A 1 79 ? -11.699 1.849 3.678 1.00 87.75 79 LEU A O 1
ATOM 657 N N . ASP A 1 80 ? -11.351 0.290 2.081 1.00 91.00 80 ASP A N 1
ATOM 658 C CA . ASP A 1 80 ? -12.112 -0.767 2.728 1.00 91.00 80 ASP A CA 1
ATOM 659 C C . ASP A 1 80 ? -11.268 -1.357 3.868 1.00 91.00 80 ASP A C 1
ATOM 661 O O . ASP A 1 80 ? -10.091 -1.681 3.688 1.00 91.00 80 ASP A O 1
ATOM 665 N N . VAL A 1 81 ? -11.863 -1.484 5.055 1.00 92.75 81 VAL A N 1
ATOM 666 C CA . VAL A 1 81 ? -11.239 -2.192 6.183 1.00 92.75 81 VAL A CA 1
ATOM 667 C C . VAL A 1 81 ? -11.181 -3.690 5.864 1.00 92.75 81 VAL A C 1
ATOM 669 O O . VAL A 1 81 ? -11.975 -4.197 5.073 1.00 92.75 81 VAL A O 1
ATOM 672 N N . ASP A 1 82 ? -10.191 -4.378 6.426 1.00 93.50 82 ASP A N 1
ATOM 673 C CA . ASP A 1 82 ? -9.867 -5.788 6.191 1.00 93.50 82 ASP A CA 1
ATOM 674 C C . ASP A 1 82 ? -9.560 -6.112 4.723 1.00 93.50 82 ASP A C 1
ATOM 676 O O . ASP A 1 82 ? -9.644 -7.257 4.283 1.00 93.50 82 ASP A O 1
ATOM 680 N N . THR A 1 83 ? -9.180 -5.089 3.953 1.00 94.44 83 THR A N 1
ATOM 681 C CA . THR A 1 83 ? -8.858 -5.217 2.533 1.00 94.44 83 THR A CA 1
ATOM 682 C C . THR A 1 83 ? -7.390 -4.911 2.278 1.00 94.44 83 THR A C 1
ATOM 684 O O . THR A 1 83 ? -6.756 -4.066 2.919 1.00 94.44 83 THR A O 1
ATOM 687 N N . GLU A 1 84 ? -6.837 -5.645 1.322 1.00 95.31 84 GLU A N 1
ATOM 688 C CA . GLU A 1 84 ? -5.440 -5.584 0.935 1.00 95.31 84 GLU A CA 1
ATOM 689 C C . GLU A 1 84 ? -5.235 -4.634 -0.243 1.00 95.31 84 GLU A C 1
ATOM 691 O O . GLU A 1 84 ? -5.992 -4.647 -1.219 1.00 95.31 84 GLU A O 1
ATOM 696 N N . TYR A 1 85 ? -4.178 -3.829 -0.184 1.00 93.00 85 TYR A N 1
ATOM 697 C CA . TYR A 1 85 ? -3.865 -2.836 -1.205 1.00 93.00 85 TYR A CA 1
ATOM 698 C C . TYR A 1 85 ? -2.378 -2.812 -1.534 1.00 93.00 85 TYR A C 1
ATOM 700 O O . TYR A 1 85 ? -1.522 -3.104 -0.702 1.00 93.00 85 TYR A O 1
ATOM 708 N N . VAL A 1 86 ? -2.076 -2.375 -2.755 1.00 92.12 86 VAL A N 1
ATOM 709 C CA . VAL A 1 86 ? -0.765 -1.847 -3.122 1.00 92.12 86 VAL A CA 1
ATOM 710 C C . VAL A 1 86 ? -0.846 -0.327 -3.124 1.00 92.12 86 VAL A C 1
ATOM 712 O O . VAL A 1 86 ? -1.602 0.267 -3.901 1.00 92.12 86 VAL A O 1
ATOM 715 N N . LEU A 1 87 ? -0.067 0.297 -2.245 1.00 91.12 87 LEU A N 1
ATOM 716 C CA . LEU A 1 87 ? 0.019 1.741 -2.076 1.00 91.12 87 LEU A CA 1
ATOM 717 C C . LEU A 1 87 ? 1.368 2.248 -2.564 1.00 91.12 87 LEU A C 1
ATOM 719 O O . LEU A 1 87 ? 2.405 1.684 -2.236 1.00 91.12 87 LEU A O 1
ATOM 723 N N . GLY A 1 88 ? 1.350 3.331 -3.330 1.00 90.19 88 GLY A N 1
ATOM 724 C CA . GLY A 1 88 ? 2.538 4.068 -3.731 1.00 90.19 88 GLY A CA 1
ATOM 725 C C . GLY A 1 88 ? 2.432 5.503 -3.247 1.00 90.19 88 GLY A C 1
ATOM 726 O O . GLY A 1 88 ? 1.615 6.275 -3.765 1.00 90.19 88 GLY A O 1
ATOM 727 N N . CYS A 1 89 ? 3.248 5.852 -2.257 1.00 85.50 89 CYS A N 1
ATOM 728 C CA . CYS A 1 89 ? 3.197 7.155 -1.604 1.00 85.50 89 CYS A CA 1
ATOM 729 C C . CYS A 1 89 ? 4.551 7.851 -1.702 1.00 85.50 89 CYS A C 1
ATOM 731 O O . CYS A 1 89 ? 5.591 7.237 -1.475 1.00 85.50 89 CYS A O 1
ATOM 733 N N . ASN A 1 90 ? 4.534 9.143 -2.033 1.00 80.88 90 ASN A N 1
ATOM 734 C CA . ASN A 1 90 ? 5.739 9.964 -2.190 1.00 80.88 90 ASN A CA 1
ATOM 735 C C . ASN A 1 90 ? 6.310 10.457 -0.846 1.00 80.88 90 ASN A C 1
ATOM 737 O O . ASN A 1 90 ? 7.307 11.173 -0.828 1.00 80.88 90 ASN A O 1
ATOM 741 N N . GLY A 1 91 ? 5.694 10.055 0.267 1.00 71.69 91 GLY A N 1
ATOM 742 C CA . GLY A 1 91 ? 6.063 10.421 1.630 1.00 71.69 91 GLY A CA 1
ATOM 743 C C . GLY A 1 91 ? 4.833 10.822 2.443 1.00 71.69 91 GLY A C 1
ATOM 744 O O . GLY A 1 91 ? 3.931 11.491 1.936 1.00 71.69 91 GLY A O 1
ATOM 745 N N . GLY A 1 92 ? 4.794 10.404 3.711 1.00 75.19 92 GLY A N 1
ATOM 746 C CA . GLY A 1 92 ? 3.676 10.686 4.612 1.00 75.19 92 GLY A CA 1
ATOM 747 C C . GLY A 1 92 ? 2.330 10.242 4.031 1.00 75.19 92 GLY A C 1
ATOM 748 O O . GLY A 1 92 ? 2.178 9.102 3.605 1.00 75.19 92 GLY A O 1
ATOM 749 N N . ASN A 1 93 ? 1.372 11.171 3.992 1.00 77.06 93 ASN A N 1
ATOM 750 C CA . ASN A 1 93 ? -0.002 10.920 3.553 1.00 77.06 93 ASN A CA 1
ATOM 751 C C . ASN A 1 93 ? -0.251 11.189 2.051 1.00 77.06 93 ASN A C 1
ATOM 753 O O . ASN A 1 93 ? -1.398 11.134 1.608 1.00 77.06 93 ASN A O 1
ATOM 757 N N . ASP A 1 94 ? 0.785 11.494 1.255 1.00 82.19 94 ASP A N 1
ATOM 758 C CA . ASP A 1 94 ? 0.629 11.755 -0.185 1.00 82.19 94 ASP A CA 1
ATOM 759 C C . ASP A 1 94 ? 0.768 10.473 -1.019 1.00 82.19 94 ASP A C 1
ATOM 761 O O . ASP A 1 94 ? 1.843 10.134 -1.530 1.00 82.19 94 ASP A O 1
ATOM 765 N N . CYS A 1 95 ? -0.340 9.747 -1.158 1.00 84.50 95 CYS A N 1
ATOM 766 C CA . CYS A 1 95 ? -0.410 8.524 -1.951 1.00 84.50 95 CYS A CA 1
ATOM 767 C C . CYS A 1 95 ? -0.942 8.801 -3.362 1.00 84.50 95 CYS A C 1
ATOM 769 O O . CYS A 1 95 ? -2.109 9.134 -3.552 1.00 84.50 95 CYS A O 1
ATOM 771 N N . LYS A 1 96 ? -0.080 8.644 -4.376 1.00 82.81 96 LYS A N 1
ATOM 772 C CA . LYS A 1 96 ? -0.424 8.855 -5.800 1.00 82.81 96 LYS A CA 1
ATOM 773 C C . LYS A 1 96 ? -0.868 7.574 -6.504 1.00 82.81 96 LYS A C 1
ATOM 775 O O . LYS A 1 96 ? -1.462 7.605 -7.591 1.00 82.81 96 LYS A O 1
ATOM 780 N N . PHE A 1 97 ? -0.578 6.432 -5.894 1.00 86.38 97 PHE A N 1
ATOM 781 C CA . PHE A 1 97 ? -0.970 5.128 -6.387 1.00 86.38 97 PHE A CA 1
ATOM 782 C C . PHE A 1 97 ? -1.665 4.344 -5.281 1.00 86.38 97 PHE A C 1
ATOM 784 O O . PH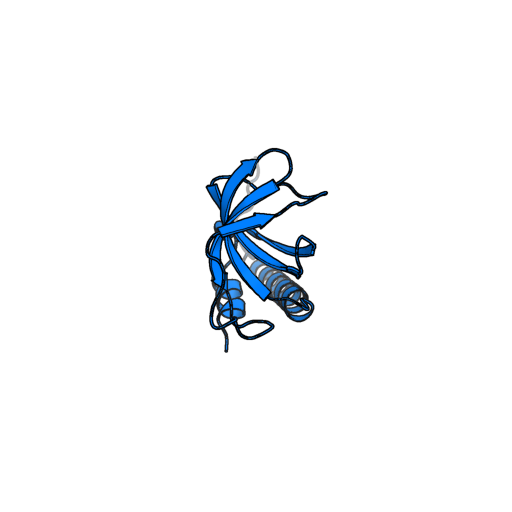E A 1 97 ? -1.173 4.252 -4.162 1.00 86.38 97 PHE A O 1
ATOM 791 N N . MET A 1 98 ? -2.821 3.788 -5.618 1.00 88.06 98 MET A N 1
ATOM 792 C CA . MET A 1 98 ? -3.619 2.961 -4.732 1.00 88.06 98 MET A CA 1
ATOM 793 C C . MET A 1 98 ? -4.401 1.981 -5.590 1.00 88.06 98 MET A C 1
ATOM 795 O O . MET A 1 98 ? -5.064 2.386 -6.552 1.00 88.06 98 MET A O 1
ATOM 799 N N . ARG A 1 99 ? -4.302 0.695 -5.265 1.00 88.56 99 ARG A N 1
ATOM 800 C CA . ARG A 1 99 ? -5.034 -0.361 -5.959 1.00 88.56 99 ARG A CA 1
ATOM 801 C C . ARG A 1 99 ? -5.287 -1.528 -5.019 1.00 88.56 99 ARG A C 1
ATOM 803 O O . ARG A 1 99 ? -4.362 -1.935 -4.326 1.00 88.56 99 ARG A O 1
ATOM 810 N N . ARG A 1 100 ? -6.511 -2.062 -5.000 1.00 91.75 100 ARG A N 1
ATOM 811 C CA . ARG A 1 100 ? -6.805 -3.285 -4.239 1.00 91.75 100 ARG A CA 1
ATOM 812 C C . ARG A 1 100 ? -6.008 -4.453 -4.805 1.00 91.75 100 ARG A C 1
ATOM 814 O O . ARG A 1 100 ? -5.867 -4.544 -6.022 1.00 91.75 100 ARG A O 1
ATOM 821 N N . TYR A 1 101 ? -5.490 -5.307 -3.933 1.00 90.12 101 TYR A N 1
ATOM 822 C CA . TYR A 1 101 ? -4.619 -6.420 -4.305 1.00 90.12 101 TYR A CA 1
ATOM 823 C C . TYR A 1 101 ? -5.366 -7.520 -5.078 1.00 90.12 101 TYR A C 1
ATOM 825 O O . TYR A 1 101 ? -4.834 -8.064 -6.043 1.00 90.12 101 TYR A O 1
ATOM 833 N N . ASP A 1 102 ? -6.630 -7.774 -4.729 1.00 87.69 102 ASP A N 1
ATOM 834 C CA . ASP A 1 102 ? -7.497 -8.803 -5.325 1.00 87.69 102 ASP A CA 1
ATOM 835 C C . ASP A 1 102 ? -7.792 -8.601 -6.823 1.00 87.69 102 ASP A C 1
ATOM 837 O O . ASP A 1 102 ? -8.037 -9.563 -7.550 1.00 87.69 102 ASP A O 1
ATOM 841 N N . ILE A 1 103 ? -7.729 -7.358 -7.304 1.00 87.06 103 ILE A N 1
ATOM 842 C CA . ILE A 1 103 ? -7.919 -6.999 -8.720 1.00 87.06 103 ILE A CA 1
ATOM 843 C C . ILE A 1 103 ? -6.599 -6.764 -9.472 1.00 87.06 103 ILE A C 1
ATOM 845 O O . ILE A 1 103 ? -6.611 -6.280 -10.612 1.00 87.06 103 ILE A O 1
ATOM 849 N N . ILE A 1 104 ? -5.448 -7.020 -8.840 1.00 84.00 104 ILE A N 1
ATOM 850 C CA . ILE A 1 104 ? -4.152 -6.962 -9.519 1.00 84.00 104 ILE A CA 1
ATOM 851 C C . ILE A 1 104 ? -3.97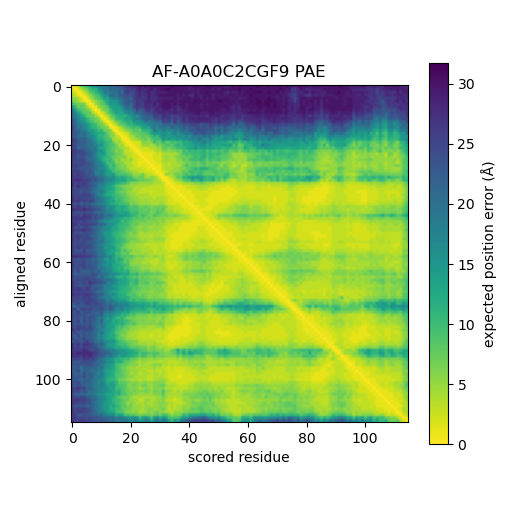4 -8.259 -10.295 1.00 84.00 104 ILE A C 1
ATOM 853 O O . ILE A 1 104 ? -3.956 -9.359 -9.747 1.00 84.00 104 ILE A O 1
ATOM 857 N N . THR A 1 105 ? -3.830 -8.134 -11.607 1.00 83.25 105 THR A N 1
ATOM 858 C CA . THR A 1 105 ? -3.597 -9.289 -12.466 1.00 83.25 105 THR A CA 1
ATOM 859 C C . THR A 1 105 ? -2.185 -9.837 -12.266 1.00 83.25 105 THR A C 1
ATOM 861 O O . THR A 1 105 ? -1.250 -9.129 -11.891 1.00 83.25 105 THR A O 1
ATOM 864 N N . HIS A 1 106 ? -1.983 -11.108 -12.608 1.00 81.38 106 HIS A N 1
ATOM 865 C CA . HIS A 1 106 ? -0.666 -11.739 -12.511 1.00 81.38 106 HIS A CA 1
ATOM 866 C C . HIS A 1 106 ? 0.411 -11.029 -13.360 1.00 81.38 106 HIS A C 1
ATOM 868 O O . HIS A 1 106 ? 1.590 -11.031 -13.012 1.00 81.38 106 HIS A O 1
ATOM 874 N N . ALA A 1 107 ? 0.018 -10.393 -14.470 1.00 80.38 107 ALA A N 1
ATOM 875 C CA . ALA A 1 107 ? 0.922 -9.584 -15.286 1.00 80.38 107 ALA A CA 1
ATOM 876 C C . ALA A 1 107 ? 1.384 -8.314 -14.552 1.00 80.38 107 ALA A C 1
ATOM 878 O O . ALA A 1 107 ? 2.557 -7.959 -14.627 1.00 80.38 107 ALA A O 1
ATOM 879 N N . GLU A 1 108 ? 0.486 -7.671 -13.808 1.00 81.25 108 GLU A N 1
ATOM 880 C CA . GLU A 1 108 ? 0.783 -6.469 -13.028 1.00 81.25 108 GLU A CA 1
ATOM 881 C C . GLU A 1 108 ? 1.641 -6.797 -11.803 1.00 81.25 108 GLU A C 1
ATOM 883 O O . GLU A 1 108 ? 2.598 -6.080 -11.525 1.00 81.25 108 GLU A O 1
ATOM 888 N N . LEU A 1 109 ? 1.391 -7.928 -11.132 1.00 81.81 109 LEU A N 1
ATOM 889 C CA . LEU A 1 109 ? 2.277 -8.426 -10.072 1.00 81.81 109 LEU A CA 1
ATOM 890 C C . LEU A 1 109 ? 3.701 -8.649 -10.590 1.00 81.81 109 LEU A C 1
ATOM 892 O O . LEU A 1 109 ? 4.661 -8.214 -9.961 1.00 81.81 109 LEU A O 1
ATOM 896 N N . LYS A 1 110 ? 3.852 -9.228 -11.788 1.00 83.00 110 LYS A N 1
ATOM 897 C CA . LYS A 1 110 ? 5.173 -9.381 -12.415 1.00 83.00 110 LYS A CA 1
ATOM 898 C C . LYS A 1 110 ? 5.872 -8.050 -12.684 1.00 83.00 110 LYS A C 1
ATOM 900 O O . LYS A 1 110 ? 7.096 -8.036 -12.703 1.00 83.00 110 LYS A O 1
ATOM 905 N N . LEU A 1 111 ? 5.141 -6.953 -12.902 1.00 80.62 111 LEU A N 1
ATOM 906 C CA . LEU A 1 111 ? 5.739 -5.617 -13.027 1.00 80.62 111 LEU A CA 1
ATOM 907 C C . LEU A 1 111 ? 6.235 -5.083 -11.678 1.00 80.62 111 LEU A C 1
ATOM 909 O O . LEU A 1 111 ? 7.220 -4.355 -11.652 1.00 80.62 111 LEU A O 1
ATOM 913 N N . LEU A 1 112 ? 5.579 -5.459 -10.578 1.00 80.25 112 LEU A N 1
ATOM 914 C CA . LEU A 1 112 ? 5.970 -5.085 -9.216 1.00 80.25 112 LEU A CA 1
ATOM 915 C C . LEU A 1 112 ? 7.163 -5.901 -8.690 1.00 80.25 112 LEU A C 1
ATOM 917 O O . LEU A 1 112 ? 7.891 -5.446 -7.812 1.00 80.25 112 LEU A O 1
ATOM 921 N N . GLU A 1 113 ? 7.361 -7.109 -9.218 1.00 75.12 113 GLU A N 1
ATOM 922 C CA . GLU A 1 113 ? 8.408 -8.040 -8.776 1.00 75.12 113 GLU A CA 1
ATOM 923 C C . GLU A 1 113 ? 9.620 -8.118 -9.709 1.00 75.12 113 GLU A C 1
ATOM 925 O O . GLU A 1 113 ? 10.622 -8.744 -9.358 1.00 75.12 113 GLU A O 1
ATOM 930 N N . LYS A 1 114 ? 9.552 -7.507 -10.898 1.00 61.16 114 LYS A N 1
ATOM 931 C CA . LYS A 1 114 ? 10.666 -7.521 -11.848 1.00 61.16 114 LYS A CA 1
ATOM 932 C C . LYS A 1 114 ? 11.808 -6.632 -11.347 1.00 61.16 114 LYS A C 1
ATOM 934 O O . LYS A 1 114 ? 11.698 -5.410 -11.385 1.00 61.16 114 LYS A O 1
ATOM 939 N N . LYS A 1 115 ? 12.895 -7.278 -10.924 1.00 49.59 115 LYS A N 1
ATOM 940 C CA . LYS A 1 115 ? 14.248 -6.709 -10.880 1.00 49.59 115 LYS A CA 1
ATOM 941 C C . LYS A 1 115 ? 14.913 -6.803 -12.247 1.00 49.59 115 LYS A C 1
ATOM 943 O O . LYS A 1 115 ? 14.674 -7.819 -12.943 1.00 49.59 115 LYS A O 1
#